Protein AF-A0A081RL46-F1 (afdb_monomer_lite)

pLDDT: mean 90.61, std 4.13, range [66.88, 94.38]

Radius of gyration: 10.89 Å; chains: 1; bounding box: 24×24×27 Å

Secondary structure (DSSP, 8-state):
-EEEEEETTEEEEEEE--GGG-----TTSHHHHHHHHH-SSGGGEEEEEE--

Foldseek 3Di:
DWKFKFFQNHTQDIADQDPPRDGDDPCPDPSVVVCVVRHPDPVRIDIDDDDD

Sequence (52 aa):
MHADIFVDDKYVTSVRIGKKGQIKIPKRSTIAKNLMKLATSQNDIQIFLKDF

Organism: NCBI:txid1502293

Structure (mmCIF, N/CA/C/O backbone):
data_AF-A0A081RL46-F1
#
_entry.id   AF-A0A081RL46-F1
#
loop_
_atom_site.group_PDB
_atom_site.id
_atom_site.type_symbol
_atom_site.label_atom_id
_atom_site.label_alt_id
_atom_site.label_comp_id
_atom_site.label_asym_id
_atom_site.label_entity_id
_atom_site.label_seq_id
_atom_site.pdbx_PDB_ins_code
_atom_site.Cartn_x
_atom_site.Cartn_y
_atom_site.Cartn_z
_atom_site.occupancy
_atom_site.B_iso_or_equiv
_atom_site.auth_seq_id
_atom_site.auth_comp_id
_atom_site.auth_asym_id
_atom_site.auth_atom_id
_atom_site.pdbx_PDB_model_num
ATOM 1 N N . MET A 1 1 ? 3.237 -10.337 -11.567 1.00 88.69 1 MET A N 1
ATOM 2 C CA . MET A 1 1 ? 2.733 -10.079 -10.201 1.00 88.69 1 MET A CA 1
ATOM 3 C C . MET A 1 1 ? 2.838 -8.629 -9.706 1.00 88.69 1 MET A C 1
ATOM 5 O O . MET A 1 1 ? 3.930 -8.080 -9.539 1.00 88.69 1 MET A O 1
ATOM 9 N N . HIS A 1 2 ? 1.681 -8.036 -9.422 1.00 91.75 2 HIS A N 1
ATOM 10 C CA . HIS A 1 2 ? 1.496 -6.771 -8.704 1.00 91.75 2 HIS A CA 1
ATOM 11 C C . HIS A 1 2 ? 0.635 -7.008 -7.458 1.00 91.75 2 HIS A C 1
ATOM 13 O O . HIS A 1 2 ? -0.088 -7.998 -7.376 1.00 91.75 2 HIS A O 1
ATOM 19 N N . ALA A 1 3 ? 0.740 -6.115 -6.482 1.00 93.88 3 ALA A N 1
ATOM 20 C CA . ALA A 1 3 ? -0.132 -6.084 -5.321 1.00 93.88 3 ALA A CA 1
ATOM 21 C C . ALA A 1 3 ? -0.898 -4.766 -5.317 1.00 93.88 3 ALA A C 1
ATOM 23 O O . ALA A 1 3 ? -0.285 -3.695 -5.274 1.00 93.88 3 ALA A O 1
ATOM 24 N N . ASP A 1 4 ? -2.220 -4.859 -5.341 1.00 93.88 4 ASP A N 1
ATOM 25 C CA . ASP A 1 4 ? -3.089 -3.708 -5.158 1.00 93.88 4 ASP A CA 1
ATOM 26 C C . ASP A 1 4 ? -3.360 -3.528 -3.671 1.00 93.88 4 ASP A C 1
ATOM 28 O O . ASP A 1 4 ? -3.637 -4.490 -2.953 1.00 93.88 4 ASP A O 1
ATOM 32 N N . ILE A 1 5 ? -3.255 -2.289 -3.210 1.00 93.44 5 ILE A N 1
ATOM 33 C CA . ILE A 1 5 ? -3.365 -1.931 -1.802 1.00 93.44 5 ILE A CA 1
ATOM 34 C C . ILE A 1 5 ? -4.568 -1.020 -1.634 1.00 93.44 5 ILE A C 1
ATOM 36 O O . ILE A 1 5 ? -4.665 0.036 -2.270 1.00 93.44 5 ILE A O 1
ATOM 40 N N . PHE A 1 6 ? -5.453 -1.437 -0.740 1.00 93.81 6 PHE A N 1
ATOM 41 C CA . PHE A 1 6 ? -6.650 -0.722 -0.345 1.00 93.81 6 PHE A CA 1
ATOM 42 C C . PHE A 1 6 ? -6.585 -0.416 1.147 1.00 93.81 6 PHE A C 1
ATOM 44 O O . PHE A 1 6 ? -5.951 -1.137 1.920 1.00 93.81 6 PHE A O 1
ATOM 51 N N . VAL A 1 7 ? -7.229 0.675 1.539 1.00 93.94 7 VAL A N 1
ATOM 52 C CA . VAL A 1 7 ? -7.421 1.051 2.937 1.00 93.94 7 VAL A CA 1
ATOM 53 C C . VAL A 1 7 ? -8.876 1.448 3.109 1.00 93.94 7 VAL A C 1
ATOM 55 O O . VAL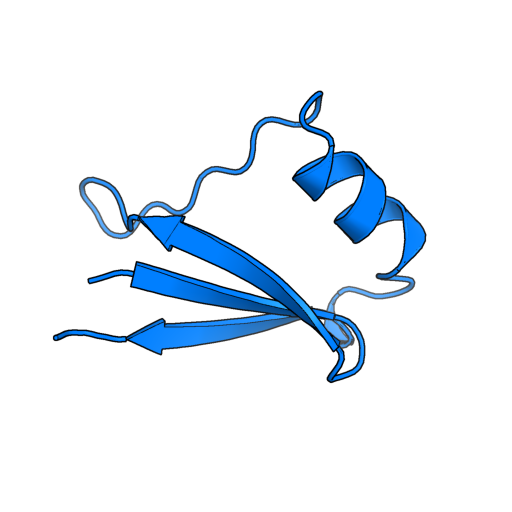 A 1 7 ? -9.313 2.360 2.410 1.00 93.94 7 VAL A O 1
ATOM 58 N N . ASP A 1 8 ? -9.608 0.790 4.012 1.00 90.25 8 ASP A N 1
ATOM 59 C CA . ASP A 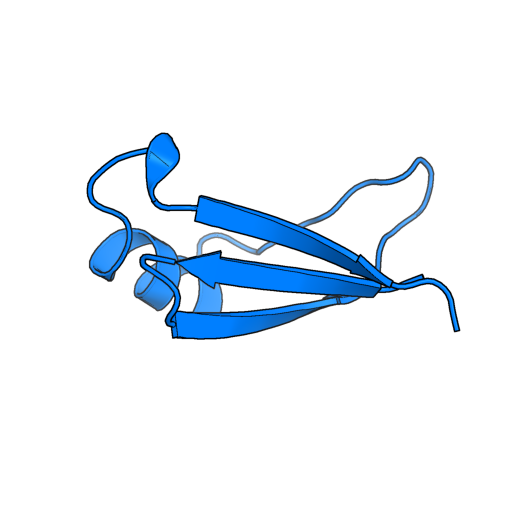1 8 ? -11.040 1.060 4.238 1.00 90.25 8 ASP A CA 1
ATOM 60 C C . ASP A 1 8 ? -11.832 1.013 2.910 1.00 90.25 8 ASP A C 1
ATOM 62 O O . ASP A 1 8 ? -12.475 1.979 2.501 1.00 90.25 8 ASP A O 1
ATOM 66 N N . ASP A 1 9 ? -11.631 -0.074 2.151 1.00 88.25 9 ASP A N 1
ATOM 67 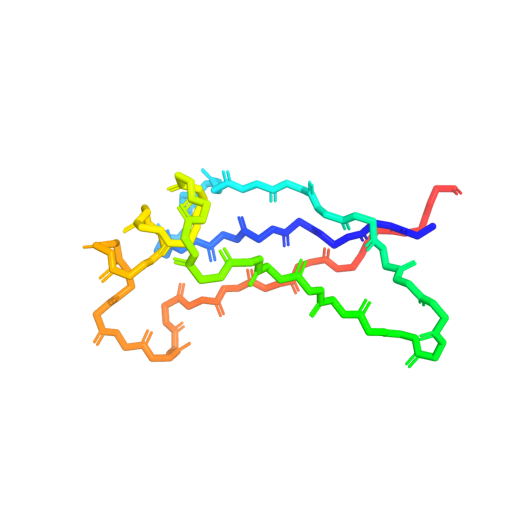C CA . ASP A 1 9 ? -12.163 -0.331 0.800 1.00 88.25 9 ASP A CA 1
ATOM 68 C C . ASP A 1 9 ? -11.820 0.722 -0.280 1.00 88.25 9 ASP A C 1
ATOM 70 O O . ASP A 1 9 ? -12.239 0.618 -1.436 1.00 88.25 9 ASP A O 1
ATOM 74 N N . LYS A 1 10 ? -10.991 1.724 0.038 1.00 91.31 10 LYS A N 1
ATOM 75 C CA . LYS A 1 10 ? -10.524 2.741 -0.912 1.00 91.31 10 LYS A CA 1
ATOM 76 C C . LYS A 1 10 ? -9.201 2.327 -1.528 1.00 91.31 10 LYS A C 1
ATOM 78 O O . LYS A 1 10 ? -8.231 2.036 -0.828 1.00 91.31 10 LYS A O 1
ATOM 83 N N . TYR A 1 11 ? -9.139 2.365 -2.855 1.00 91.88 11 TYR A N 1
ATOM 84 C CA . TYR A 1 11 ? -7.905 2.109 -3.589 1.00 91.88 11 TYR A CA 1
ATOM 85 C C . TYR A 1 11 ? -6.845 3.164 -3.259 1.00 91.88 11 TYR A C 1
ATOM 87 O O . TYR A 1 11 ? -7.089 4.365 -3.387 1.00 91.88 11 TYR A O 1
ATOM 95 N N . VAL A 1 12 ? -5.651 2.713 -2.873 1.00 92.12 12 VAL A N 1
ATOM 96 C CA . VAL A 1 12 ? -4.517 3.596 -2.576 1.00 92.12 12 VAL A CA 1
ATOM 97 C C . VAL A 1 12 ? -3.482 3.534 -3.688 1.00 92.12 12 VAL A C 1
ATOM 99 O O . VAL A 1 12 ? -3.045 4.571 -4.190 1.00 92.12 12 VAL A O 1
ATOM 102 N N . THR A 1 13 ? -3.031 2.332 -4.048 1.00 92.88 13 THR A N 1
ATOM 103 C CA . THR A 1 13 ? -1.972 2.163 -5.046 1.00 92.88 13 THR A CA 1
ATOM 104 C C . THR A 1 13 ? -1.868 0.722 -5.540 1.00 92.88 13 THR A C 1
ATOM 106 O O . THR A 1 13 ? -2.393 -0.196 -4.913 1.00 92.88 13 THR A O 1
ATOM 109 N N . SER A 1 14 ? -1.100 0.529 -6.609 1.00 92.31 14 SER A N 1
ATOM 110 C CA . SER A 1 14 ? -0.622 -0.771 -7.061 1.00 92.31 14 SER A CA 1
ATOM 111 C C . SER A 1 14 ? 0.898 -0.745 -7.083 1.00 92.31 14 SER A C 1
ATOM 113 O O . SER A 1 14 ? 1.515 0.198 -7.588 1.00 92.31 14 SER A O 1
ATOM 115 N N . VAL A 1 15 ? 1.518 -1.765 -6.502 1.00 92.00 15 VAL A N 1
ATOM 116 C CA . VAL A 1 15 ? 2.972 -1.861 -6.373 1.00 92.00 15 VAL A CA 1
ATOM 117 C C . VAL A 1 15 ? 3.464 -3.187 -6.924 1.00 92.00 15 VAL A C 1
ATOM 119 O O . VAL A 1 15 ? 2.896 -4.251 -6.679 1.00 92.00 15 VAL A O 1
ATOM 122 N N . ARG A 1 16 ? 4.556 -3.128 -7.689 1.00 92.19 16 ARG A N 1
ATOM 123 C CA . ARG A 1 16 ? 5.196 -4.329 -8.220 1.00 92.19 16 ARG A CA 1
ATOM 124 C C . ARG A 1 16 ? 5.717 -5.184 -7.072 1.00 92.19 16 ARG A C 1
ATOM 126 O O . ARG A 1 16 ? 6.417 -4.687 -6.188 1.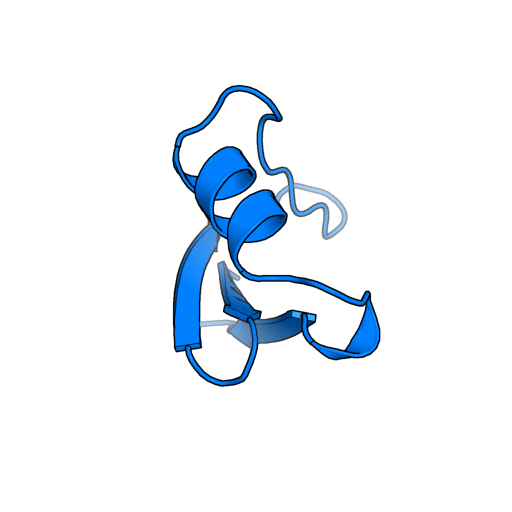00 92.19 16 ARG A O 1
ATOM 133 N N . ILE A 1 17 ? 5.444 -6.482 -7.137 1.00 92.94 17 ILE A N 1
ATOM 134 C CA . ILE A 1 17 ? 5.989 -7.430 -6.172 1.00 92.94 17 ILE A CA 1
ATOM 135 C C . ILE A 1 17 ? 7.429 -7.746 -6.575 1.00 92.94 17 ILE A C 1
ATOM 137 O O . ILE A 1 17 ? 7.712 -8.184 -7.693 1.00 92.94 17 ILE A O 1
ATOM 141 N N . GLY A 1 18 ? 8.357 -7.445 -5.671 1.00 90.50 18 GLY A N 1
ATOM 142 C CA . GLY A 1 18 ? 9.782 -7.647 -5.876 1.00 90.50 18 GLY A CA 1
ATOM 143 C C . GLY A 1 18 ? 10.208 -9.107 -5.718 1.00 90.50 18 GLY A C 1
ATOM 144 O O . GLY A 1 18 ? 9.409 -10.014 -5.479 1.00 90.50 18 GLY A O 1
ATOM 145 N N . LYS A 1 19 ? 11.524 -9.336 -5.803 1.00 89.88 19 LYS A N 1
ATOM 146 C CA . LYS A 1 19 ? 12.116 -10.655 -5.536 1.00 89.88 19 LYS A CA 1
ATOM 147 C C . LYS A 1 19 ? 11.681 -11.160 -4.153 1.00 89.88 19 LYS A C 1
ATOM 149 O O . LYS A 1 19 ? 11.636 -10.384 -3.198 1.00 89.88 19 LYS A O 1
ATOM 154 N N . LYS A 1 20 ? 11.410 -12.466 -4.051 1.00 90.75 20 LYS A N 1
ATOM 155 C CA . LYS A 1 20 ? 10.945 -13.141 -2.823 1.00 90.75 20 LYS A CA 1
ATOM 156 C C . LYS A 1 20 ? 9.593 -12.636 -2.285 1.00 90.75 20 LYS A C 1
ATOM 158 O O . LYS A 1 20 ? 9.364 -12.705 -1.085 1.00 90.75 20 LYS A O 1
ATOM 163 N N . GLY A 1 21 ? 8.725 -12.086 -3.137 1.00 88.19 21 GLY A N 1
ATOM 164 C CA . GLY A 1 21 ? 7.391 -11.646 -2.712 1.00 88.19 21 GLY A CA 1
ATOM 165 C C . GLY A 1 21 ? 7.374 -10.328 -1.930 1.00 88.19 21 GLY A C 1
ATOM 166 O O . GLY A 1 21 ? 6.363 -9.986 -1.328 1.00 88.19 21 GLY A O 1
ATOM 167 N N . GLN A 1 22 ? 8.480 -9.576 -1.906 1.00 92.25 22 GLN A N 1
ATOM 168 C CA . GLN A 1 22 ? 8.559 -8.348 -1.113 1.00 92.25 22 GLN A CA 1
ATOM 169 C C . GLN A 1 22 ? 7.771 -7.207 -1.758 1.00 92.25 22 GLN A C 1
ATOM 171 O O . GLN A 1 22 ? 8.040 -6.822 -2.898 1.00 92.25 22 GLN A O 1
ATOM 176 N N . ILE A 1 23 ? 6.881 -6.600 -0.977 1.00 92.06 23 ILE A N 1
ATOM 177 C CA . ILE A 1 23 ? 6.197 -5.353 -1.313 1.00 92.06 23 ILE A CA 1
ATOM 178 C C . ILE A 1 23 ? 6.850 -4.229 -0.505 1.00 92.06 23 ILE A C 1
ATOM 180 O O . ILE A 1 23 ? 6.906 -4.291 0.722 1.00 92.06 23 ILE A O 1
ATOM 184 N N . LYS A 1 24 ? 7.390 -3.210 -1.183 1.00 92.06 24 LYS A N 1
ATOM 185 C CA . LYS A 1 24 ? 8.081 -2.085 -0.533 1.00 92.06 24 LYS A CA 1
ATOM 186 C C . LYS A 1 24 ? 7.393 -0.772 -0.864 1.00 92.06 24 LYS A C 1
ATOM 188 O O . LYS A 1 24 ? 7.331 -0.388 -2.026 1.00 92.06 24 LYS A O 1
ATOM 193 N N . ILE A 1 25 ? 6.972 -0.052 0.173 1.00 91.06 25 ILE A N 1
ATOM 194 C CA . ILE A 1 25 ? 6.487 1.325 0.062 1.00 91.06 25 ILE A CA 1
ATOM 195 C C . ILE A 1 25 ? 7.478 2.235 0.797 1.00 91.06 25 ILE A C 1
ATOM 197 O O . ILE A 1 25 ? 7.634 2.114 2.014 1.00 91.06 25 ILE A O 1
ATOM 201 N N . PRO A 1 26 ? 8.176 3.151 0.103 1.00 91.62 26 PRO A N 1
ATOM 202 C CA . PRO A 1 26 ? 9.081 4.085 0.762 1.00 91.62 26 PRO A CA 1
ATOM 203 C C . PRO A 1 26 ? 8.319 4.994 1.732 1.00 91.62 26 PRO A C 1
ATOM 205 O O . PRO A 1 26 ? 7.387 5.685 1.325 1.00 91.62 26 PRO A O 1
ATOM 208 N N . LYS A 1 27 ? 8.753 5.072 2.997 1.00 90.25 27 LYS A N 1
ATOM 209 C CA . LYS A 1 27 ? 8.080 5.851 4.060 1.00 90.25 27 LYS A CA 1
ATOM 210 C C . LYS A 1 27 ? 7.847 7.328 3.711 1.00 90.25 27 LYS A C 1
ATOM 212 O O . LYS A 1 27 ? 6.882 7.928 4.166 1.00 90.25 27 LYS A O 1
ATOM 217 N N . ARG A 1 28 ? 8.736 7.926 2.910 1.00 92.25 28 ARG A N 1
ATOM 218 C CA . ARG A 1 28 ? 8.647 9.338 2.494 1.00 92.25 28 ARG A CA 1
ATOM 219 C C . ARG A 1 28 ? 7.777 9.567 1.253 1.00 92.25 28 ARG A C 1
ATOM 221 O O . ARG A 1 28 ? 7.547 10.719 0.898 1.00 92.25 28 ARG A O 1
ATOM 228 N N . SER A 1 29 ? 7.311 8.502 0.601 1.00 92.69 29 SER A N 1
ATOM 229 C CA . SER A 1 29 ? 6.448 8.610 -0.576 1.00 92.69 29 SER A CA 1
ATOM 230 C C . SER A 1 29 ? 5.077 9.181 -0.213 1.00 92.69 29 SER A C 1
ATOM 232 O O . SER A 1 29 ? 4.580 8.992 0.899 1.00 92.69 29 SER A O 1
ATOM 234 N N . THR A 1 30 ? 4.436 9.846 -1.174 1.00 91.81 30 THR A N 1
ATOM 235 C CA . THR A 1 30 ? 3.053 10.325 -1.034 1.00 91.81 30 THR A CA 1
ATOM 236 C C . THR A 1 30 ? 2.094 9.173 -0.730 1.00 91.81 30 THR A C 1
ATOM 238 O O . THR A 1 30 ? 1.204 9.322 0.097 1.00 91.81 30 THR A O 1
ATOM 241 N N . ILE A 1 31 ? 2.342 7.995 -1.313 1.00 91.75 31 ILE A N 1
ATOM 242 C CA . ILE A 1 31 ? 1.584 6.762 -1.059 1.00 91.75 31 ILE A CA 1
ATOM 243 C C . ILE A 1 31 ? 1.647 6.380 0.422 1.00 91.75 31 ILE A C 1
ATOM 245 O O . ILE A 1 31 ? 0.609 6.181 1.041 1.00 91.75 31 ILE A O 1
ATOM 249 N N . ALA A 1 32 ? 2.846 6.325 1.015 1.00 91.62 32 ALA A N 1
ATOM 250 C CA . ALA A 1 32 ? 2.994 5.997 2.432 1.00 91.62 32 ALA A CA 1
ATOM 251 C C . ALA A 1 32 ? 2.318 7.036 3.338 1.00 91.62 32 ALA A C 1
ATOM 253 O O . ALA A 1 32 ? 1.694 6.665 4.326 1.00 91.62 32 ALA A O 1
ATOM 254 N N . LYS A 1 33 ? 2.406 8.331 3.000 1.00 92.62 33 LYS A N 1
ATOM 255 C CA . LYS A 1 33 ? 1.704 9.393 3.741 1.00 92.62 33 LYS A CA 1
ATOM 256 C C . LYS A 1 33 ? 0.187 9.224 3.682 1.00 92.62 33 LYS A C 1
ATOM 258 O O . LYS A 1 33 ? -0.466 9.355 4.710 1.00 92.62 33 LYS A O 1
ATOM 263 N N . ASN A 1 34 ? -0.354 8.905 2.508 1.00 90.62 34 ASN A N 1
ATOM 264 C CA . ASN A 1 34 ? -1.782 8.650 2.338 1.00 90.62 34 ASN A CA 1
ATOM 265 C C . ASN A 1 34 ? -2.213 7.402 3.111 1.00 90.62 34 ASN A C 1
ATOM 267 O O . ASN A 1 34 ? -3.206 7.457 3.824 1.00 90.62 34 ASN A O 1
ATOM 271 N N . LEU A 1 35 ? -1.430 6.322 3.048 1.00 89.88 35 LEU A N 1
ATOM 272 C CA . LEU A 1 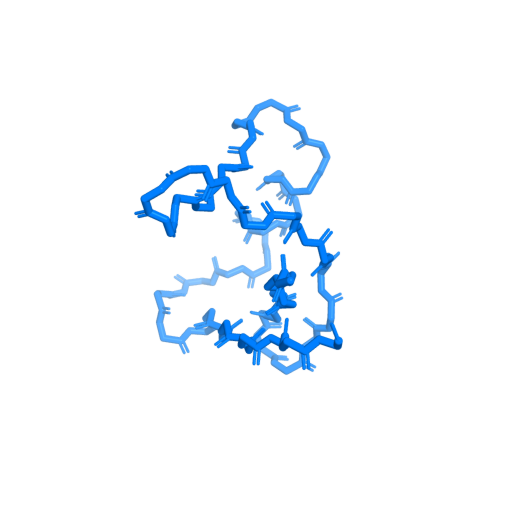35 ? -1.684 5.097 3.804 1.00 89.88 35 LEU A CA 1
ATOM 273 C C . LEU A 1 35 ? -1.714 5.369 5.316 1.00 89.88 35 LEU A C 1
ATOM 275 O O . LEU A 1 35 ? -2.665 4.982 5.975 1.00 89.88 35 LEU A O 1
ATOM 279 N N . MET A 1 36 ? -0.732 6.105 5.849 1.00 89.19 36 MET A N 1
ATOM 280 C CA . MET A 1 36 ? -0.678 6.480 7.273 1.00 89.19 36 MET A CA 1
ATOM 281 C C . MET A 1 36 ? -1.798 7.439 7.702 1.00 89.19 36 MET A C 1
ATOM 283 O O . MET A 1 36 ? -2.102 7.518 8.885 1.00 89.19 36 MET A O 1
ATOM 287 N N . LYS A 1 37 ? -2.376 8.204 6.769 1.00 90.25 37 LYS A N 1
ATOM 288 C CA . LYS A 1 37 ? -3.493 9.114 7.051 1.00 90.25 37 LYS A CA 1
ATOM 289 C C . LYS A 1 37 ? -4.844 8.398 7.009 1.00 90.25 37 LYS A C 1
ATOM 291 O O . LYS A 1 37 ? -5.752 8.797 7.728 1.00 90.25 37 LYS A O 1
ATOM 296 N N . LEU A 1 38 ? -4.987 7.415 6.121 1.00 88.88 38 LEU A N 1
ATOM 297 C CA . LEU A 1 38 ? -6.238 6.693 5.894 1.00 88.88 38 LEU A CA 1
ATOM 298 C C . LEU A 1 38 ? -6.384 5.482 6.820 1.00 88.88 38 LEU A C 1
ATOM 300 O O . LEU A 1 38 ? -7.486 5.216 7.282 1.00 88.88 38 LEU A O 1
ATOM 304 N N . ALA A 1 39 ? -5.297 4.754 7.084 1.00 89.44 39 ALA A N 1
ATOM 305 C CA . ALA A 1 39 ? -5.337 3.552 7.905 1.00 89.44 39 ALA A CA 1
ATOM 306 C C . ALA A 1 39 ? -5.282 3.951 9.379 1.00 89.44 39 ALA A C 1
ATOM 308 O O . ALA A 1 39 ? -4.281 4.503 9.841 1.00 89.44 39 ALA A O 1
ATOM 309 N N . THR A 1 40 ? -6.355 3.664 10.111 1.00 88.00 40 THR A N 1
ATOM 310 C CA . THR A 1 40 ? -6.428 3.920 11.556 1.00 88.00 40 THR A CA 1
ATOM 311 C C . THR A 1 40 ? -6.003 2.673 12.335 1.00 88.00 40 THR A C 1
ATOM 313 O O . THR A 1 40 ? -5.423 2.771 13.415 1.00 88.00 40 THR A O 1
ATOM 316 N N . SER A 1 41 ? -6.226 1.495 11.748 1.00 89.00 41 SER A N 1
ATOM 317 C CA . SER A 1 41 ? -5.840 0.179 12.242 1.00 89.00 41 SER A CA 1
ATOM 318 C C . SER A 1 41 ? -5.192 -0.665 11.139 1.00 89.00 41 SER A C 1
ATOM 320 O O . SER A 1 41 ? -5.308 -0.385 9.947 1.00 89.00 41 SER A O 1
ATOM 322 N N . GLN A 1 42 ? -4.508 -1.740 11.533 1.00 84.88 42 GLN A N 1
ATOM 323 C CA . GLN A 1 42 ? -3.943 -2.715 10.593 1.00 84.88 42 GLN A CA 1
ATOM 324 C C . GLN A 1 42 ? -5.032 -3.462 9.815 1.00 84.88 42 GLN A C 1
ATOM 326 O O . GLN A 1 42 ? -4.819 -3.805 8.656 1.00 84.88 42 GLN A O 1
ATOM 331 N N . ASN A 1 43 ? -6.197 -3.669 10.435 1.00 90.81 43 ASN A N 1
ATOM 332 C CA . ASN A 1 43 ? -7.328 -4.376 9.831 1.00 90.81 43 ASN A CA 1
ATOM 333 C C . ASN A 1 43 ? -7.947 -3.605 8.658 1.00 90.81 43 ASN A C 1
ATOM 335 O O . ASN A 1 43 ? -8.637 -4.201 7.837 1.00 90.81 43 ASN A O 1
ATOM 339 N N . ASP A 1 44 ? -7.680 -2.302 8.571 1.00 91.88 44 ASP A N 1
ATOM 340 C CA . ASP A 1 44 ? -8.207 -1.449 7.510 1.00 91.88 44 ASP A CA 1
ATOM 341 C C . ASP A 1 44 ? -7.456 -1.677 6.192 1.00 91.88 44 ASP A C 1
ATOM 343 O O . ASP A 1 44 ? -7.946 -1.299 5.131 1.00 91.88 44 ASP A O 1
ATOM 347 N N . ILE A 1 45 ? -6.254 -2.265 6.245 1.00 93.06 45 ILE A N 1
ATOM 348 C CA . ILE A 1 45 ? -5.375 -2.442 5.090 1.00 93.06 45 ILE A CA 1
ATOM 349 C C . ILE A 1 45 ? -5.661 -3.791 4.435 1.00 93.06 45 ILE A C 1
ATOM 351 O O . ILE A 1 45 ? -5.433 -4.849 5.020 1.00 93.06 45 ILE A O 1
ATOM 355 N N . GLN A 1 46 ? -6.071 -3.754 3.173 1.00 94.38 46 GLN A N 1
ATOM 356 C CA . GLN A 1 46 ? -6.283 -4.940 2.353 1.00 94.38 46 GLN A CA 1
ATOM 357 C C . GLN A 1 46 ? -5.261 -4.971 1.215 1.00 94.38 46 GLN A C 1
ATOM 359 O O . GLN A 1 46 ? -4.963 -3.949 0.590 1.00 94.38 46 GLN A O 1
ATOM 364 N N . ILE A 1 47 ? -4.714 -6.155 0.942 1.00 93.44 47 ILE A N 1
ATOM 365 C CA . ILE A 1 47 ? -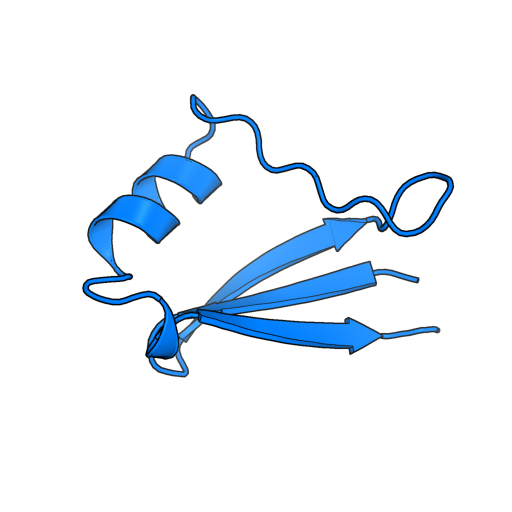3.724 -6.368 -0.115 1.00 93.44 47 ILE A CA 1
ATOM 366 C C . ILE A 1 47 ? -4.228 -7.478 -1.030 1.00 93.44 47 ILE A C 1
ATOM 368 O O . ILE A 1 47 ? -4.395 -8.617 -0.599 1.00 93.44 47 ILE A O 1
ATOM 372 N N . PHE A 1 48 ? -4.417 -7.155 -2.306 1.00 93.62 48 PHE A N 1
ATOM 373 C CA . PHE A 1 48 ? -4.845 -8.102 -3.328 1.00 93.62 48 PHE A CA 1
ATOM 374 C C . PHE A 1 48 ? -3.681 -8.417 -4.259 1.00 93.62 48 PHE A C 1
ATOM 376 O O . PHE A 1 48 ? -3.147 -7.539 -4.937 1.00 93.62 48 PHE A O 1
ATOM 383 N N . LEU A 1 49 ? -3.283 -9.687 -4.293 1.00 92.69 49 LEU A N 1
ATOM 384 C CA . LEU A 1 49 ? -2.235 -10.170 -5.183 1.00 92.69 49 LEU A CA 1
ATOM 385 C C . LEU A 1 49 ? -2.837 -10.436 -6.562 1.00 92.69 49 LEU A C 1
ATOM 387 O O . LEU A 1 49 ? -3.771 -11.223 -6.694 1.00 92.69 49 LEU A O 1
ATOM 391 N N . LYS A 1 50 ? -2.287 -9.788 -7.587 1.00 88.25 50 LYS A N 1
ATOM 392 C CA . LYS A 1 50 ? -2.650 -10.008 -8.986 1.00 88.25 50 LYS A CA 1
ATOM 393 C C . LYS A 1 50 ? -1.453 -10.564 -9.734 1.00 88.25 50 LYS A C 1
ATOM 395 O O . LYS A 1 50 ? -0.399 -9.922 -9.799 1.00 88.25 50 LYS A O 1
ATOM 400 N N . ASP A 1 51 ? -1.621 -11.740 -10.317 1.00 79.94 51 ASP A N 1
ATOM 401 C CA . ASP A 1 51 ? -0.713 -12.254 -11.331 1.00 79.94 51 ASP A CA 1
ATOM 402 C C . ASP A 1 51 ? -1.429 -12.166 -12.677 1.00 79.94 51 ASP A C 1
ATOM 404 O O . ASP A 1 51 ? -2.521 -12.707 -12.831 1.00 79.94 51 ASP A O 1
ATOM 408 N N . PHE A 1 52 ? -0.863 -11.365 -13.577 1.00 66.88 52 PHE A N 1
ATOM 409 C CA . PHE A 1 52 ? -1.312 -11.222 -14.959 1.00 66.88 52 PHE A CA 1
ATOM 410 C C . PHE A 1 52 ? -0.352 -12.013 -15.833 1.00 66.88 52 PHE A C 1
ATOM 412 O O . PHE A 1 52 ? 0.871 -11.882 -15.567 1.00 66.88 52 PHE A O 1
#